Protein AF-A0A2M9QBG5-F1 (afdb_monomer)

Secondary structure (DSSP, 8-state):
-HHHHHHHHHHHHHHHHHHHHHHHHHHHHHHH------PPPHHHHHHHHHHHHTT-S-GGGTTS-TTSPPPHHHHHHHHHHHHHHHHTTTPPP-TT--PPP----SSHHHHHHHHHHHH--

Mean predicted aligned error: 12.96 Å

Nearest PDB structures (foldseek):
  3ubl-assembly1_A  TM=3.115E-01  e=8.973E+00  Leptospira interrogans serovar Lai str. 56601

pLDDT: mean 83.72, std 14.84, range [50.84, 98.06]

Structure (mmCIF, N/CA/C/O backbone):
data_AF-A0A2M9QBG5-F1
#
_entry.id   AF-A0A2M9QBG5-F1
#
loop_
_atom_site.group_PDB
_atom_site.id
_atom_site.type_symbol
_atom_site.label_atom_id
_atom_site.label_alt_id
_atom_site.label_comp_id
_atom_site.label_asym_id
_atom_site.label_entity_id
_atom_site.label_seq_id
_atom_site.pdbx_PDB_ins_code
_atom_site.Cartn_x
_atom_site.Cartn_y
_atom_site.Cartn_z
_atom_site.occupancy
_atom_site.B_iso_or_equiv
_atom_site.auth_seq_id
_atom_site.auth_comp_id
_atom_site.auth_asym_id
_atom_site.auth_atom_id
_atom_site.pdbx_PDB_model_num
ATOM 1 N N . MET A 1 1 ? 67.620 -21.849 -40.230 1.00 57.28 1 MET A N 1
ATOM 2 C CA . MET A 1 1 ? 66.288 -21.452 -40.745 1.00 57.28 1 MET A CA 1
ATOM 3 C C . MET A 1 1 ? 65.145 -22.088 -39.941 1.00 57.28 1 MET A C 1
ATOM 5 O O . MET A 1 1 ? 64.346 -21.352 -39.380 1.00 57.28 1 MET A O 1
ATOM 9 N N . ILE A 1 2 ? 65.148 -23.415 -39.744 1.00 58.78 2 ILE A N 1
ATOM 10 C CA . ILE A 1 2 ? 64.129 -24.190 -38.993 1.00 58.78 2 ILE A CA 1
ATOM 11 C C . ILE A 1 2 ? 63.856 -23.662 -37.566 1.00 58.78 2 ILE A C 1
ATOM 13 O O . ILE A 1 2 ? 62.706 -23.483 -37.185 1.00 58.78 2 ILE A O 1
ATOM 17 N N . LYS A 1 3 ? 64.895 -23.307 -36.793 1.00 57.56 3 LYS A N 1
ATOM 18 C CA . LYS A 1 3 ? 64.734 -22.773 -35.422 1.00 57.56 3 LYS A CA 1
ATOM 19 C C . LYS A 1 3 ? 64.013 -21.414 -35.345 1.00 57.56 3 LYS A C 1
ATOM 21 O O . LYS A 1 3 ? 63.434 -21.111 -34.309 1.00 57.56 3 LYS A O 1
ATOM 26 N N . LYS A 1 4 ? 64.059 -20.586 -36.400 1.00 58.81 4 LYS A N 1
ATOM 27 C CA . LYS A 1 4 ? 63.332 -19.299 -36.448 1.00 58.81 4 LYS A CA 1
ATOM 28 C C . LYS A 1 4 ? 61.857 -19.513 -36.789 1.00 58.81 4 LYS A C 1
ATOM 30 O O . LYS A 1 4 ? 61.009 -18.891 -36.164 1.00 58.81 4 LYS A O 1
ATOM 35 N N . VAL A 1 5 ? 61.570 -20.435 -37.712 1.00 64.00 5 VAL A N 1
ATOM 36 C CA . VAL A 1 5 ? 60.199 -20.822 -38.079 1.00 64.00 5 VAL A CA 1
ATOM 37 C C . VAL A 1 5 ? 59.491 -21.471 -36.889 1.00 64.00 5 VAL A C 1
ATOM 39 O O . VAL A 1 5 ? 58.393 -21.050 -36.558 1.00 64.00 5 VAL A O 1
ATOM 42 N N . LEU A 1 6 ? 60.164 -22.377 -36.167 1.00 66.25 6 LEU A N 1
ATOM 43 C CA . LEU A 1 6 ? 59.607 -23.035 -34.979 1.00 66.25 6 LEU A CA 1
ATOM 44 C C . LEU A 1 6 ? 59.245 -22.040 -33.861 1.00 66.25 6 LEU A C 1
ATOM 46 O O . LEU A 1 6 ? 58.196 -22.155 -33.238 1.00 66.25 6 LEU A O 1
ATOM 50 N N . LYS A 1 7 ? 60.086 -21.021 -33.632 1.00 60.94 7 LYS A N 1
ATOM 51 C CA . LYS A 1 7 ? 59.802 -19.957 -32.653 1.00 60.94 7 LYS A CA 1
ATOM 52 C C . LYS A 1 7 ? 58.622 -19.076 -33.072 1.00 60.94 7 LYS A C 1
ATOM 54 O O . LYS A 1 7 ? 57.829 -18.696 -32.216 1.00 60.94 7 LYS A O 1
ATOM 59 N N . LEU A 1 8 ? 58.490 -18.778 -34.367 1.00 66.12 8 LEU A N 1
ATOM 60 C CA . LEU A 1 8 ? 57.356 -18.014 -34.893 1.00 66.12 8 LEU A CA 1
ATOM 61 C C . LEU A 1 8 ? 56.044 -18.798 -34.766 1.00 66.12 8 LEU A C 1
ATOM 63 O O . LEU A 1 8 ? 55.046 -18.248 -34.309 1.00 66.12 8 LEU A O 1
ATOM 67 N N . THR A 1 9 ? 56.054 -20.085 -35.120 1.00 69.81 9 THR A N 1
ATOM 68 C CA . THR A 1 9 ? 54.863 -20.939 -35.039 1.00 69.81 9 THR A CA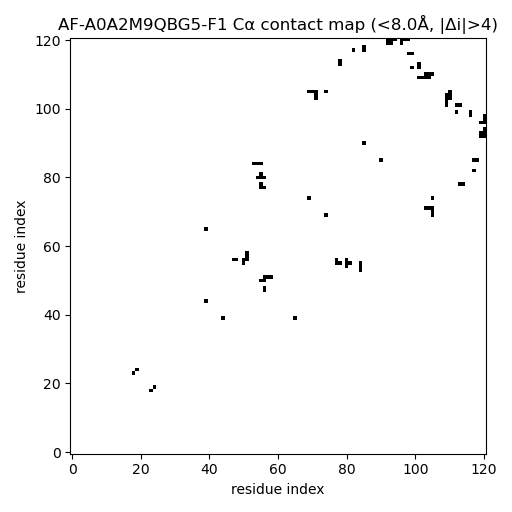 1
ATOM 69 C C . THR A 1 9 ? 54.431 -21.172 -33.595 1.00 69.81 9 THR A C 1
ATOM 71 O O . THR A 1 9 ? 53.241 -21.116 -33.313 1.00 69.81 9 THR A O 1
ATOM 74 N N . SER A 1 10 ? 55.369 -21.361 -32.657 1.00 70.81 10 SER A N 1
ATOM 75 C CA . SER A 1 10 ? 55.037 -21.504 -31.231 1.00 70.81 10 SER A CA 1
ATOM 76 C C . SER A 1 10 ? 54.478 -20.213 -30.627 1.00 70.81 10 SER A C 1
ATOM 78 O O . SER A 1 10 ? 53.548 -20.274 -29.828 1.00 70.81 10 SER A O 1
ATOM 80 N N . GLY A 1 11 ? 54.998 -19.047 -31.028 1.00 75.38 11 GLY A N 1
ATOM 81 C CA . GLY A 1 11 ? 54.463 -17.751 -30.602 1.00 75.38 11 GLY A CA 1
ATOM 82 C C . GLY A 1 11 ? 53.044 -17.502 -31.119 1.00 75.38 11 GLY A C 1
ATOM 83 O O . GLY A 1 11 ? 52.183 -17.067 -30.359 1.00 75.38 11 GLY A O 1
ATOM 84 N N . ALA A 1 12 ? 52.776 -17.847 -32.381 1.00 78.25 12 ALA A N 1
ATOM 85 C CA . ALA A 1 12 ? 51.441 -17.745 -32.966 1.00 78.25 12 ALA A CA 1
ATOM 86 C C . ALA A 1 12 ? 50.435 -18.693 -32.292 1.00 78.25 12 ALA A C 1
ATOM 88 O O . ALA A 1 12 ? 49.311 -18.286 -32.009 1.00 78.25 12 ALA A O 1
ATOM 89 N N . LEU A 1 13 ? 50.848 -19.928 -31.978 1.00 81.19 13 LEU A N 1
ATOM 90 C CA . LEU A 1 13 ? 49.996 -20.905 -31.293 1.00 81.19 13 LEU A CA 1
ATOM 91 C C . LEU A 1 13 ? 49.635 -20.450 -29.871 1.00 81.19 13 LEU A C 1
ATOM 93 O O . LEU A 1 13 ? 48.479 -20.540 -29.468 1.00 81.19 13 LEU A O 1
ATOM 97 N N . LEU A 1 14 ? 50.614 -19.923 -29.128 1.00 78.00 14 LEU A N 1
ATOM 98 C CA . LEU A 1 14 ? 50.399 -19.362 -27.792 1.00 78.00 14 LEU A CA 1
ATOM 99 C C . LEU A 1 14 ? 49.488 -18.131 -27.835 1.00 78.00 14 LEU A C 1
ATOM 101 O O . LEU A 1 14 ? 48.567 -18.031 -27.031 1.00 78.00 14 LEU A O 1
ATOM 105 N N . GLY A 1 15 ? 49.706 -17.227 -28.793 1.00 78.94 15 GLY A N 1
ATOM 106 C CA . GLY A 1 15 ? 48.853 -16.055 -28.989 1.00 78.94 15 GLY A CA 1
ATOM 107 C C . GLY A 1 15 ? 47.409 -16.439 -29.312 1.00 78.94 15 GLY A C 1
ATOM 108 O O . GLY A 1 15 ? 46.488 -15.938 -28.675 1.00 78.94 15 GLY A O 1
ATOM 109 N N . ALA A 1 16 ? 47.204 -17.383 -30.234 1.00 76.88 16 ALA A N 1
ATOM 110 C CA . ALA A 1 16 ? 45.874 -17.886 -30.570 1.00 76.88 16 ALA A CA 1
ATOM 111 C C . ALA A 1 16 ? 45.203 -18.588 -29.378 1.00 76.88 16 ALA A C 1
ATOM 113 O O . ALA A 1 16 ? 44.029 -18.348 -29.111 1.00 76.88 16 ALA A O 1
ATOM 114 N N . SER A 1 17 ? 45.950 -19.398 -28.619 1.00 74.75 17 SER A N 1
ATOM 115 C CA . SER A 1 17 ? 45.433 -20.065 -27.421 1.00 74.75 17 SER A CA 1
ATOM 116 C C . SER A 1 17 ? 45.010 -19.063 -26.349 1.00 74.75 17 SER A C 1
ATOM 118 O O . SER A 1 17 ? 43.947 -19.229 -25.763 1.00 74.75 17 SER A O 1
ATOM 120 N N . LEU A 1 18 ? 45.800 -18.010 -26.113 1.00 72.94 18 LEU A N 1
ATOM 121 C CA . LEU A 1 18 ? 45.445 -16.964 -25.155 1.00 72.94 18 LEU A CA 1
ATOM 122 C C . LEU A 1 18 ? 44.171 -16.236 -25.594 1.00 72.94 18 LEU A C 1
ATOM 124 O O . LEU A 1 18 ? 43.242 -16.141 -24.797 1.00 72.94 18 LEU A O 1
ATOM 128 N N . MET A 1 19 ? 44.077 -15.833 -26.866 1.00 70.00 19 MET A N 1
ATOM 129 C CA . MET A 1 19 ? 42.886 -15.168 -27.414 1.00 70.00 19 MET A CA 1
ATOM 130 C C . MET A 1 19 ? 41.624 -16.041 -27.315 1.00 70.00 19 MET A C 1
ATOM 132 O O . MET A 1 19 ? 40.566 -15.547 -26.929 1.00 70.00 19 MET 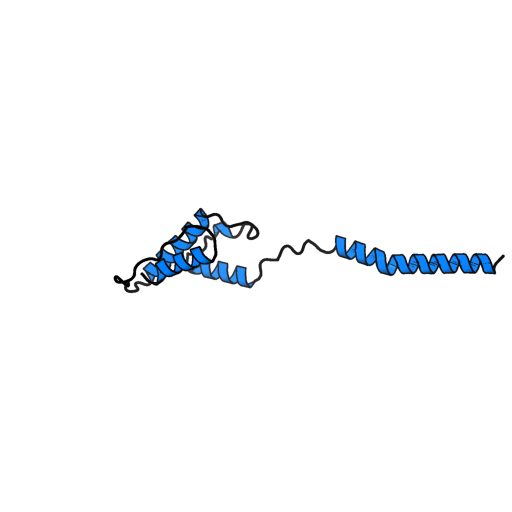A O 1
ATOM 136 N N . LEU A 1 20 ? 41.725 -17.345 -27.597 1.00 70.75 20 LEU A N 1
ATOM 137 C CA . LEU A 1 20 ? 40.603 -18.284 -27.468 1.00 70.75 20 LEU A CA 1
ATOM 138 C C . LEU A 1 20 ? 40.168 -18.491 -26.009 1.00 70.75 20 LEU A C 1
ATOM 140 O O . LEU A 1 20 ? 38.990 -18.720 -25.759 1.00 70.75 20 LEU A O 1
ATOM 144 N N . THR A 1 21 ? 41.092 -18.396 -25.049 1.00 69.94 21 THR A N 1
ATOM 145 C CA . THR A 1 21 ? 40.775 -18.574 -23.620 1.00 69.94 21 THR A CA 1
ATOM 146 C C . THR A 1 21 ? 40.314 -17.304 -22.909 1.00 69.94 21 THR A C 1
ATOM 148 O O . THR A 1 21 ? 39.659 -17.416 -21.879 1.00 69.94 21 THR A O 1
ATOM 151 N N . THR A 1 22 ? 40.639 -16.109 -23.413 1.00 64.81 22 THR A N 1
ATOM 152 C CA . THR A 1 22 ? 40.300 -14.846 -22.732 1.00 64.81 22 THR A CA 1
ATOM 153 C C . THR A 1 22 ? 39.247 -14.026 -23.466 1.00 64.81 22 THR A C 1
ATOM 155 O O . THR A 1 22 ? 38.356 -13.481 -22.824 1.00 64.81 22 THR A O 1
ATOM 158 N N . VAL A 1 23 ? 39.303 -13.955 -24.797 1.00 63.25 23 VAL A N 1
ATOM 159 C CA . VAL A 1 23 ? 38.440 -13.060 -25.585 1.00 63.25 23 VAL A CA 1
ATOM 160 C C . VAL A 1 23 ? 37.116 -13.735 -25.939 1.00 63.25 23 VAL A C 1
ATOM 162 O O . VAL A 1 23 ? 36.060 -13.133 -25.775 1.00 63.25 23 VAL A O 1
ATOM 165 N N . VAL A 1 24 ? 37.142 -15.004 -26.362 1.00 61.72 24 VAL A N 1
ATOM 166 C CA . VAL A 1 24 ? 35.916 -15.738 -26.738 1.00 61.72 24 VAL A CA 1
ATOM 167 C C . VAL A 1 24 ? 34.938 -15.896 -25.565 1.00 61.72 24 VAL A C 1
ATOM 169 O O . VAL A 1 24 ? 33.751 -15.640 -25.776 1.00 61.72 24 VAL A O 1
ATOM 172 N N . PRO A 1 25 ? 35.379 -16.240 -24.335 1.00 60.75 25 PRO A N 1
ATOM 173 C CA . PRO A 1 25 ? 34.475 -16.318 -23.190 1.00 60.75 25 PRO A CA 1
ATOM 174 C C . PRO A 1 25 ? 33.925 -14.953 -22.771 1.00 60.75 25 PRO A C 1
ATOM 176 O O . PRO A 1 25 ? 32.799 -14.883 -22.294 1.00 60.75 25 PRO A O 1
ATOM 179 N N . MET A 1 26 ? 34.689 -13.872 -22.966 1.00 58.09 26 MET A N 1
ATOM 180 C CA . MET A 1 26 ? 34.248 -12.517 -22.627 1.00 58.09 26 MET A CA 1
ATOM 181 C C . MET A 1 26 ? 33.146 -12.028 -23.575 1.00 58.09 26 MET A C 1
ATOM 183 O O . MET A 1 26 ? 32.127 -11.535 -23.106 1.00 58.09 26 MET A O 1
ATOM 187 N N . ILE A 1 27 ? 33.295 -12.259 -24.884 1.00 61.50 27 ILE A N 1
ATOM 188 C CA . ILE A 1 27 ? 32.265 -11.925 -25.883 1.00 61.50 27 ILE A CA 1
ATOM 189 C C . ILE A 1 27 ? 31.006 -12.785 -25.675 1.00 61.50 27 ILE A C 1
ATOM 191 O O . ILE A 1 27 ? 29.898 -12.260 -25.675 1.00 61.50 27 ILE A O 1
ATOM 195 N N . HIS A 1 28 ? 31.159 -14.088 -25.406 1.00 58.69 28 HIS A N 1
ATOM 196 C CA . HIS A 1 28 ? 30.012 -14.953 -25.095 1.00 58.69 28 HIS A CA 1
ATOM 197 C C . HIS A 1 28 ? 29.300 -14.546 -23.797 1.00 58.69 28 HIS A C 1
ATOM 199 O O . HIS A 1 28 ? 28.081 -14.643 -23.729 1.00 58.69 28 HIS A O 1
ATOM 205 N N . ALA A 1 29 ? 30.014 -14.070 -22.772 1.00 57.22 29 ALA A N 1
ATOM 206 C CA . ALA A 1 29 ? 29.392 -13.599 -21.534 1.00 57.22 29 ALA A CA 1
ATOM 207 C C . ALA A 1 29 ? 28.582 -12.302 -21.732 1.00 57.22 29 ALA A C 1
ATOM 209 O O . ALA A 1 29 ? 27.522 -12.150 -21.118 1.00 57.22 29 ALA A O 1
ATOM 210 N N . GLU A 1 30 ? 29.049 -11.399 -22.601 1.00 59.56 30 GLU A N 1
ATOM 211 C CA . GLU A 1 30 ? 28.311 -10.187 -22.983 1.00 59.56 30 GLU A CA 1
ATOM 212 C C . GLU A 1 30 ? 27.093 -10.495 -23.873 1.00 59.56 30 GLU A C 1
ATOM 214 O O . GLU A 1 30 ? 26.064 -9.841 -23.731 1.00 59.56 30 GLU A O 1
ATOM 219 N N . GLU A 1 31 ? 27.160 -11.518 -24.733 1.00 59.34 31 GLU A N 1
ATOM 220 C CA . GLU A 1 31 ? 26.048 -11.918 -25.614 1.00 59.34 31 GLU A CA 1
ATOM 221 C C . GLU A 1 31 ? 25.015 -12.849 -24.942 1.00 59.34 31 GLU A C 1
ATOM 223 O O . GLU A 1 31 ? 23.840 -12.829 -25.310 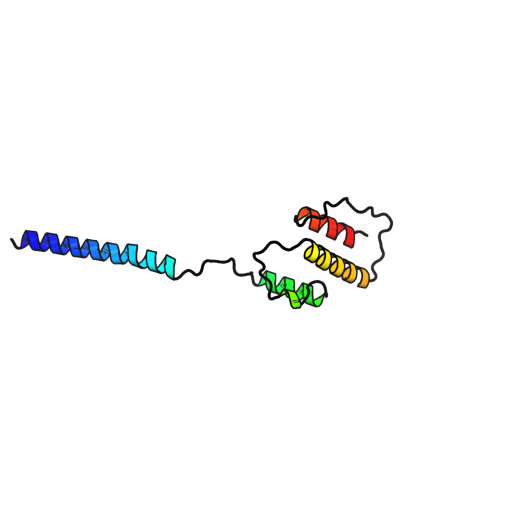1.00 59.34 31 GLU A O 1
ATOM 228 N N . GLN A 1 32 ? 25.413 -13.669 -23.960 1.00 53.09 32 GLN A N 1
ATOM 229 C CA . GLN A 1 32 ? 24.537 -14.664 -23.311 1.00 53.09 32 GLN A CA 1
ATOM 230 C C . GLN A 1 32 ? 23.854 -14.179 -22.033 1.00 53.09 32 GLN A C 1
ATOM 232 O O . GLN A 1 32 ? 23.026 -14.900 -21.470 1.00 53.09 32 GLN A O 1
ATOM 237 N N . SER A 1 33 ? 24.164 -12.975 -21.573 1.00 50.84 33 SER A N 1
ATOM 238 C CA . SER A 1 33 ? 23.438 -12.375 -20.466 1.00 50.84 33 SER A CA 1
ATOM 239 C C . SER A 1 33 ? 22.326 -11.513 -21.063 1.00 50.84 33 SER A C 1
ATOM 241 O O . SER A 1 33 ? 22.617 -10.390 -21.479 1.00 50.84 33 SER A O 1
ATOM 243 N N . PRO A 1 34 ? 21.044 -11.950 -21.102 1.00 57.31 34 PRO A N 1
ATOM 244 C CA . PRO A 1 34 ? 19.984 -10.948 -21.096 1.00 57.31 34 PRO A CA 1
ATOM 245 C C . PRO A 1 34 ? 20.324 -9.978 -19.958 1.00 57.31 34 PRO A C 1
ATOM 247 O O . PRO A 1 34 ? 20.830 -10.444 -18.924 1.00 57.31 34 PRO A O 1
ATOM 250 N N . PRO A 1 35 ? 20.130 -8.654 -20.121 1.00 55.09 35 PRO A N 1
ATOM 251 C CA . PRO A 1 35 ? 20.305 -7.757 -18.993 1.00 55.09 35 PRO A CA 1
ATOM 252 C C . PRO A 1 35 ? 19.563 -8.400 -17.828 1.00 55.09 35 PRO A C 1
ATOM 254 O O . PRO A 1 35 ? 18.427 -8.852 -17.998 1.00 55.09 35 PRO A O 1
ATOM 257 N N . LEU A 1 36 ? 20.226 -8.528 -16.678 1.00 56.53 36 LEU A N 1
ATOM 258 C CA . LEU A 1 36 ? 19.559 -8.852 -15.427 1.00 56.53 36 LEU A CA 1
ATOM 259 C C . LEU A 1 36 ? 18.646 -7.658 -15.109 1.00 56.53 36 LEU A C 1
ATOM 261 O O . LEU A 1 36 ? 18.891 -6.900 -14.175 1.00 56.53 36 LEU A O 1
ATOM 265 N N . SER A 1 37 ? 17.608 -7.442 -15.923 1.00 52.72 37 SER A N 1
ATOM 266 C CA . SER A 1 37 ? 16.373 -6.822 -15.493 1.00 52.72 37 SER A CA 1
ATOM 267 C C . SER A 1 37 ? 16.054 -7.550 -14.199 1.00 52.72 37 SER A C 1
ATOM 269 O O . SER A 1 37 ? 16.003 -8.785 -14.235 1.00 52.72 37 SER A O 1
ATOM 271 N N . PRO A 1 38 ? 15.978 -6.862 -13.050 1.00 53.72 38 PRO A N 1
ATOM 272 C CA . PRO A 1 38 ? 15.707 -7.538 -11.799 1.00 53.72 38 PRO A CA 1
ATOM 273 C C . PRO A 1 38 ? 14.386 -8.274 -11.983 1.00 53.72 38 PRO A C 1
ATOM 275 O O . PRO A 1 38 ? 13.322 -7.665 -12.014 1.00 53.72 38 PRO A O 1
ATOM 278 N N . SER A 1 39 ? 14.466 -9.591 -12.182 1.00 63.38 39 SER A N 1
ATOM 279 C CA . SER A 1 39 ? 13.290 -10.425 -12.329 1.00 63.38 39 SER A CA 1
ATOM 280 C C . SER A 1 39 ? 12.473 -10.193 -11.073 1.00 63.38 39 SER A C 1
ATOM 282 O O . SER A 1 39 ? 13.010 -10.319 -9.965 1.00 63.38 39 SER A O 1
ATOM 284 N N . ILE A 1 40 ? 11.213 -9.805 -11.238 1.00 68.25 40 ILE A N 1
ATOM 285 C CA . ILE A 1 40 ? 10.290 -9.626 -10.124 1.00 68.25 40 ILE A CA 1
ATOM 286 C C . ILE A 1 40 ? 10.382 -10.883 -9.258 1.00 68.25 40 ILE A C 1
ATOM 288 O O . ILE A 1 40 ? 10.131 -11.989 -9.730 1.00 68.25 40 ILE A O 1
ATOM 292 N N . SER A 1 41 ? 10.834 -10.734 -8.010 1.00 79.81 41 SER A N 1
ATOM 293 C CA . SER A 1 41 ? 11.018 -11.897 -7.140 1.00 79.81 41 SER A CA 1
ATOM 294 C C . SER A 1 41 ? 9.676 -12.601 -6.926 1.00 79.81 41 SER A C 1
ATOM 296 O O . SER A 1 41 ? 8.651 -11.925 -6.829 1.00 79.81 41 SER A O 1
ATOM 298 N N . ASN A 1 42 ? 9.677 -13.923 -6.745 1.00 81.94 42 ASN A N 1
ATOM 299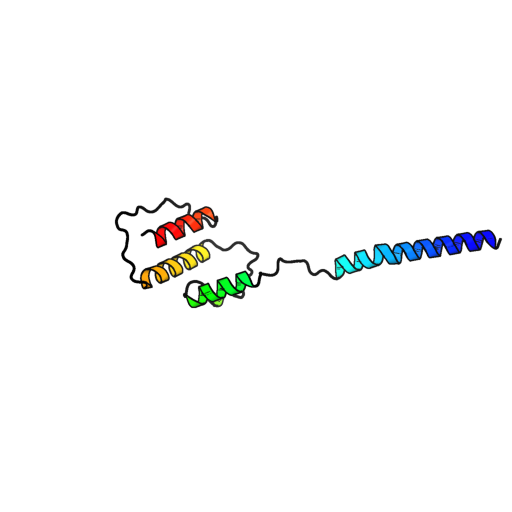 C CA . ASN A 1 42 ? 8.452 -14.683 -6.453 1.00 81.94 42 ASN A CA 1
ATOM 300 C C . ASN A 1 42 ? 7.653 -14.097 -5.270 1.00 81.94 42 ASN A C 1
ATOM 302 O O . ASN A 1 42 ? 6.429 -14.089 -5.298 1.00 81.94 42 ASN A O 1
ATOM 306 N N . ARG A 1 43 ? 8.333 -13.496 -4.282 1.00 81.75 43 ARG A N 1
ATOM 307 C CA . ARG A 1 43 ? 7.699 -12.795 -3.151 1.00 81.75 43 ARG A CA 1
ATOM 308 C C . ARG A 1 43 ? 6.819 -11.615 -3.576 1.00 81.75 43 ARG A C 1
ATOM 310 O O . ARG A 1 43 ? 5.821 -11.329 -2.920 1.00 81.75 43 ARG A O 1
ATOM 317 N N . VAL A 1 44 ? 7.190 -10.895 -4.634 1.00 84.31 44 VAL A N 1
ATOM 318 C CA . VAL A 1 44 ? 6.359 -9.798 -5.152 1.00 84.31 44 VAL A CA 1
ATOM 319 C C . VAL A 1 44 ? 5.074 -10.382 -5.719 1.00 84.31 44 VAL A C 1
ATOM 321 O O . VAL A 1 44 ? 4.008 -9.921 -5.340 1.00 84.31 44 VAL A O 1
ATOM 324 N N . ILE A 1 45 ? 5.164 -11.449 -6.518 1.00 86.06 45 ILE A N 1
ATOM 325 C CA . ILE A 1 45 ? 3.990 -12.137 -7.075 1.00 86.06 45 ILE A CA 1
ATOM 326 C C . ILE A 1 45 ? 3.063 -12.614 -5.948 1.00 86.06 45 ILE A C 1
ATOM 328 O O . ILE A 1 45 ? 1.875 -12.310 -5.968 1.00 86.06 45 ILE A O 1
ATOM 332 N N . GLU A 1 46 ? 3.606 -13.271 -4.919 1.00 90.31 46 GLU A N 1
ATOM 333 C CA . GLU A 1 46 ? 2.839 -13.697 -3.736 1.00 90.31 46 GLU A CA 1
ATOM 334 C C . GLU A 1 46 ? 2.136 -12.520 -3.036 1.00 90.31 46 GLU A C 1
ATOM 336 O O . GLU A 1 46 ? 0.984 -12.635 -2.621 1.00 90.31 46 GLU A O 1
ATOM 341 N N . THR A 1 47 ? 2.804 -11.366 -2.943 1.00 91.69 47 THR A N 1
ATOM 342 C CA . THR A 1 47 ? 2.240 -10.154 -2.328 1.00 91.69 47 THR A CA 1
ATOM 343 C C . THR A 1 47 ? 1.088 -9.582 -3.157 1.00 91.69 47 THR A C 1
ATOM 345 O O . THR A 1 47 ? 0.082 -9.157 -2.591 1.00 91.69 47 THR A O 1
ATOM 348 N N . LEU A 1 48 ? 1.213 -9.580 -4.488 1.00 91.94 48 LEU A N 1
ATOM 349 C CA . LEU A 1 48 ? 0.162 -9.115 -5.398 1.00 91.94 48 LEU A CA 1
ATOM 350 C C . LEU A 1 48 ? -1.077 -10.009 -5.318 1.00 91.94 48 LEU A C 1
ATOM 352 O O . LEU A 1 48 ? -2.182 -9.493 -5.170 1.00 91.94 48 LEU A O 1
ATOM 356 N N . VAL A 1 49 ? -0.879 -11.331 -5.312 1.00 93.75 49 VAL A N 1
ATOM 357 C CA . VAL A 1 49 ? -1.963 -12.318 -5.179 1.00 93.75 49 VAL A CA 1
ATOM 358 C C . VAL A 1 49 ? -2.713 -12.144 -3.858 1.00 93.75 49 VAL A C 1
ATOM 360 O O . VAL A 1 49 ? -3.944 -12.157 -3.829 1.00 93.75 49 VAL A O 1
ATOM 363 N N . GLU A 1 50 ? -2.000 -11.935 -2.751 1.00 95.44 50 GLU A N 1
ATOM 364 C CA . GLU A 1 50 ? -2.645 -11.681 -1.459 1.00 95.44 50 GLU A CA 1
ATOM 365 C C . GLU A 1 50 ? -3.396 -10.334 -1.462 1.00 95.44 50 GLU A C 1
ATOM 367 O O . GLU A 1 50 ? -4.517 -10.237 -0.957 1.00 95.44 50 GLU A O 1
ATOM 372 N N . GLY A 1 51 ? -2.827 -9.301 -2.093 1.00 96.12 51 GLY A N 1
ATOM 373 C CA . GLY A 1 51 ? -3.495 -8.017 -2.307 1.00 96.12 51 GLY A CA 1
ATOM 374 C C . GLY A 1 51 ? -4.790 -8.150 -3.115 1.00 96.12 51 GLY A C 1
ATOM 375 O O . GLY A 1 51 ? -5.811 -7.574 -2.739 1.00 96.12 51 GLY A O 1
ATOM 376 N N . GLU A 1 52 ? -4.779 -8.935 -4.189 1.00 96.50 52 GLU A N 1
ATOM 377 C CA . GLU A 1 52 ? -5.951 -9.227 -5.020 1.00 96.50 52 GLU A CA 1
ATOM 378 C C . GLU A 1 52 ? -7.035 -9.953 -4.219 1.00 96.50 52 GLU A C 1
ATOM 380 O O . GLU A 1 52 ? -8.195 -9.541 -4.220 1.00 96.50 52 GLU A O 1
ATOM 385 N N . LYS A 1 53 ? -6.656 -10.987 -3.460 1.00 96.25 53 LYS A N 1
ATOM 386 C CA . LYS A 1 53 ? -7.571 -11.764 -2.611 1.00 96.25 53 LYS A CA 1
ATOM 387 C C . LYS A 1 53 ? -8.314 -10.896 -1.594 1.00 96.25 53 LYS A C 1
ATOM 389 O O . LYS A 1 53 ? -9.470 -11.173 -1.269 1.00 96.25 53 LYS A O 1
ATOM 394 N N . TYR A 1 54 ? -7.675 -9.842 -1.087 1.00 95.88 54 TYR A N 1
ATOM 395 C CA . TYR A 1 54 ? -8.321 -8.876 -0.195 1.00 95.88 54 TYR A CA 1
ATOM 396 C C . TYR A 1 54 ? -9.064 -7.747 -0.916 1.00 95.88 54 TYR A C 1
ATOM 398 O O . TYR A 1 54 ? -9.671 -6.911 -0.244 1.00 95.88 54 TYR A O 1
ATOM 406 N N . GLY A 1 55 ? -9.061 -7.729 -2.250 1.00 96.12 55 GLY A N 1
ATOM 407 C CA . GLY A 1 55 ? -9.675 -6.685 -3.067 1.00 96.12 55 GLY A CA 1
ATOM 408 C C . GLY A 1 55 ? -8.906 -5.364 -3.045 1.00 96.12 55 GLY A C 1
ATOM 409 O O . GLY A 1 55 ? -9.513 -4.318 -3.259 1.00 96.12 55 GLY A O 1
ATOM 410 N N . ILE A 1 56 ? -7.605 -5.402 -2.737 1.00 97.31 56 ILE A N 1
ATOM 411 C CA . ILE A 1 56 ? -6.713 -4.236 -2.665 1.00 97.31 56 ILE A CA 1
ATOM 412 C C . ILE A 1 56 ? -5.968 -4.028 -3.985 1.00 97.31 56 ILE A C 1
ATOM 414 O O . ILE A 1 56 ? -5.799 -2.888 -4.401 1.00 97.31 56 ILE A O 1
ATOM 418 N N . TYR A 1 57 ? -5.527 -5.104 -4.640 1.00 96.50 57 TYR A N 1
ATOM 419 C CA . TYR A 1 57 ? -4.788 -5.026 -5.901 1.00 96.50 57 TYR A CA 1
ATOM 420 C C . TYR A 1 57 ? -5.693 -5.374 -7.099 1.00 96.50 57 TYR A C 1
ATOM 422 O O . TYR A 1 57 ? -6.240 -6.480 -7.127 1.00 96.50 57 TYR A O 1
ATOM 430 N N . PRO A 1 58 ? -5.885 -4.470 -8.080 1.00 95.31 58 PRO A N 1
ATOM 431 C CA . PRO A 1 58 ? -6.700 -4.752 -9.262 1.00 95.31 58 PRO A CA 1
ATOM 432 C C . PRO A 1 58 ? -6.079 -5.810 -10.185 1.00 95.31 58 PRO A C 1
ATOM 434 O O . PRO A 1 58 ? -4.913 -5.718 -10.560 1.00 95.31 58 PRO A O 1
ATOM 437 N N . THR A 1 59 ? -6.883 -6.771 -10.646 1.00 91.00 59 THR A N 1
ATOM 438 C CA . THR A 1 59 ? -6.436 -7.822 -11.583 1.00 91.00 59 THR A CA 1
ATOM 439 C C . THR A 1 59 ? -5.985 -7.283 -12.938 1.00 91.00 59 THR A C 1
ATOM 441 O O . THR A 1 59 ? -5.174 -7.900 -13.619 1.00 91.00 59 THR A O 1
ATOM 444 N N . THR A 1 60 ? -6.470 -6.108 -13.336 1.00 92.38 60 THR A N 1
ATOM 445 C CA . THR A 1 60 ? -6.070 -5.453 -14.586 1.00 92.38 60 THR A CA 1
ATOM 446 C C . THR A 1 60 ? -4.644 -4.902 -14.552 1.00 92.38 60 THR A C 1
ATOM 448 O O . THR A 1 60 ? -4.149 -4.473 -15.589 1.00 92.38 60 THR A O 1
ATOM 451 N N . TRP A 1 61 ? -3.982 -4.887 -13.389 1.00 93.00 61 TRP A N 1
ATOM 452 C CA . TRP A 1 61 ? -2.641 -4.316 -13.233 1.00 93.00 61 TRP A CA 1
ATOM 453 C C . TRP A 1 61 ? -1.508 -5.347 -13.349 1.00 93.00 61 TRP A C 1
ATOM 455 O O . TRP A 1 61 ? -0.344 -4.956 -13.352 1.00 93.00 61 TRP A O 1
ATOM 465 N N . TYR A 1 62 ? -1.807 -6.647 -13.480 1.00 88.19 62 TYR A N 1
ATOM 466 C CA . TYR A 1 62 ? -0.769 -7.688 -13.585 1.00 88.19 62 TYR A CA 1
ATOM 467 C C . TYR A 1 62 ? 0.106 -7.572 -14.838 1.00 88.19 62 TYR A C 1
ATOM 469 O O . TYR A 1 62 ? 1.256 -8.006 -14.812 1.00 88.19 62 TYR A O 1
ATOM 477 N N . ASP A 1 63 ? -0.412 -6.962 -15.905 1.00 85.12 63 ASP A N 1
ATOM 478 C CA . ASP A 1 63 ? 0.317 -6.762 -17.163 1.00 85.12 63 ASP A CA 1
ATOM 479 C C . ASP A 1 63 ? 1.194 -5.495 -17.154 1.00 85.12 63 ASP A C 1
ATOM 481 O O . ASP A 1 63 ? 1.783 -5.118 -18.170 1.00 85.12 63 ASP A O 1
ATOM 485 N N . GLU A 1 64 ? 1.271 -4.791 -16.022 1.00 85.94 64 GLU A N 1
ATOM 486 C CA . GLU A 1 64 ? 2.018 -3.545 -15.921 1.00 85.94 64 GLU A CA 1
ATOM 487 C C . GLU A 1 64 ? 3.514 -3.743 -15.679 1.00 85.94 64 GLU A C 1
ATOM 489 O O . GLU A 1 64 ? 3.980 -4.707 -15.074 1.00 85.94 64 GLU A O 1
ATOM 494 N N . ASP A 1 65 ? 4.292 -2.759 -16.128 1.00 85.25 65 ASP A N 1
ATOM 495 C CA . ASP A 1 65 ? 5.735 -2.751 -15.932 1.00 85.25 65 ASP A CA 1
ATOM 496 C C . ASP A 1 65 ? 6.106 -2.246 -14.529 1.00 85.25 65 ASP A C 1
ATOM 498 O O . ASP A 1 65 ? 6.169 -1.040 -14.276 1.00 85.25 65 ASP A O 1
ATOM 502 N N . PHE A 1 66 ? 6.405 -3.185 -13.630 1.00 83.44 66 PHE A N 1
ATOM 503 C CA . PHE A 1 66 ? 6.810 -2.926 -12.242 1.00 83.44 66 PHE A CA 1
ATOM 504 C C . PHE A 1 66 ? 8.171 -2.230 -12.086 1.00 83.44 66 PHE A C 1
ATOM 506 O O . PHE A 1 66 ? 8.538 -1.858 -10.971 1.00 83.44 66 PHE A O 1
ATOM 513 N N . HIS A 1 67 ? 8.931 -2.039 -13.169 1.00 83.06 67 HIS A N 1
ATOM 514 C CA . HIS A 1 67 ? 10.170 -1.258 -13.133 1.00 83.06 67 HIS A CA 1
ATOM 515 C C . HIS A 1 67 ? 9.911 0.249 -13.217 1.00 83.06 67 HIS A C 1
ATOM 517 O O . HIS A 1 67 ? 10.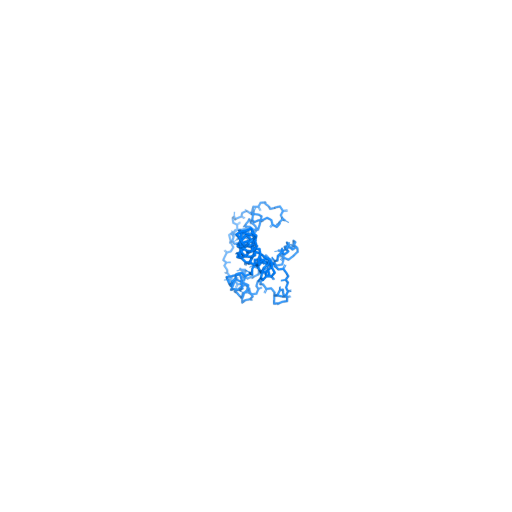822 1.044 -12.978 1.00 83.06 67 HIS A O 1
ATOM 523 N N . LYS A 1 68 ? 8.686 0.655 -13.566 1.00 88.25 68 LYS A N 1
ATOM 524 C CA . LYS A 1 68 ? 8.293 2.061 -13.637 1.00 88.25 68 LYS A CA 1
ATOM 525 C C . LYS A 1 68 ? 7.806 2.557 -12.287 1.00 88.25 68 LYS A C 1
ATOM 527 O O . LYS A 1 68 ? 7.255 1.817 -11.475 1.00 88.25 68 LYS A O 1
ATOM 532 N N . GLU A 1 69 ? 7.989 3.853 -12.068 1.00 89.44 69 GLU A N 1
ATOM 533 C CA . GLU A 1 69 ? 7.404 4.520 -10.916 1.00 89.44 69 GLU A CA 1
ATOM 534 C C . GLU A 1 69 ? 5.873 4.409 -10.972 1.00 89.44 69 GLU A C 1
ATOM 536 O O . GLU A 1 69 ? 5.243 4.711 -11.990 1.00 89.44 69 GLU A O 1
ATOM 541 N N . ILE A 1 70 ? 5.273 3.966 -9.867 1.00 92.31 70 ILE A N 1
ATOM 542 C CA . ILE A 1 70 ? 3.820 3.932 -9.723 1.00 92.31 70 ILE A CA 1
ATOM 543 C C . ILE A 1 70 ? 3.269 5.361 -9.747 1.00 92.31 70 ILE A C 1
ATOM 545 O O . ILE A 1 70 ? 3.835 6.266 -9.134 1.00 92.31 70 ILE A O 1
ATOM 549 N N . SER A 1 71 ? 2.146 5.585 -10.429 1.00 94.00 71 SER A N 1
ATOM 550 C CA . SER A 1 71 ? 1.512 6.904 -10.441 1.00 94.00 71 SER A CA 1
ATOM 551 C C . SER A 1 71 ? 0.834 7.213 -9.103 1.00 94.00 71 SER A C 1
ATOM 553 O O . SER A 1 71 ? 0.374 6.324 -8.384 1.00 94.00 71 SER A O 1
ATOM 555 N N . THR A 1 72 ? 0.728 8.496 -8.757 1.00 94.12 72 THR A N 1
ATOM 556 C CA . THR A 1 72 ? 0.037 8.931 -7.532 1.00 94.12 72 THR A CA 1
ATOM 557 C C . THR A 1 72 ? -1.425 8.485 -7.496 1.00 94.12 72 THR A C 1
ATOM 559 O O . THR A 1 72 ? -1.932 8.143 -6.430 1.00 94.12 72 THR A O 1
ATOM 562 N N . ASP A 1 73 ? -2.106 8.439 -8.642 1.00 94.62 73 ASP A N 1
ATOM 563 C CA . ASP A 1 73 ? -3.507 8.011 -8.701 1.00 94.62 73 ASP A CA 1
ATOM 564 C C . ASP A 1 73 ? -3.670 6.523 -8.399 1.00 94.62 73 ASP A C 1
ATOM 566 O O . ASP A 1 73 ? -4.563 6.153 -7.640 1.00 94.62 73 ASP A O 1
ATOM 570 N N . LYS A 1 74 ? -2.738 5.683 -8.857 1.00 94.81 74 LYS A N 1
ATOM 571 C CA . LYS A 1 74 ? -2.715 4.267 -8.479 1.00 94.81 74 LYS A CA 1
ATOM 572 C C . LYS A 1 74 ? -2.455 4.071 -6.993 1.00 94.81 74 LYS A C 1
ATOM 574 O O . LYS A 1 74 ? -3.114 3.261 -6.351 1.00 94.81 74 LYS A O 1
ATOM 579 N N . VAL A 1 75 ? -1.548 4.854 -6.407 1.00 96.12 75 VAL A N 1
ATOM 580 C CA . VAL A 1 75 ? -1.325 4.826 -4.953 1.00 96.12 75 VAL A CA 1
ATOM 581 C C . VAL A 1 75 ? -2.589 5.243 -4.192 1.00 96.12 75 VAL A C 1
ATOM 583 O O . VAL A 1 75 ? -2.926 4.623 -3.184 1.00 96.12 75 VAL A O 1
ATOM 586 N N . LYS A 1 76 ? -3.317 6.269 -4.659 1.00 96.12 76 LYS A N 1
ATOM 587 C CA . LYS A 1 76 ? -4.613 6.653 -4.068 1.00 96.12 76 LYS A CA 1
ATOM 588 C C . LYS A 1 76 ? -5.632 5.517 -4.159 1.00 96.12 76 LYS A C 1
ATOM 590 O O . LYS A 1 76 ? -6.320 5.275 -3.174 1.00 96.12 76 LYS A O 1
ATOM 595 N N . GLU A 1 77 ? -5.708 4.824 -5.292 1.00 97.19 77 GLU A N 1
ATOM 596 C CA . GLU A 1 77 ? -6.615 3.688 -5.477 1.00 97.19 77 GLU A CA 1
ATOM 597 C C . GLU A 1 77 ? -6.293 2.536 -4.517 1.00 97.19 77 GLU A C 1
ATOM 599 O O . GLU A 1 77 ? -7.177 2.101 -3.779 1.00 97.19 77 GLU A O 1
ATOM 604 N N . LEU A 1 78 ? -5.025 2.120 -4.422 1.00 97.19 78 LEU A N 1
ATOM 605 C CA . LEU A 1 78 ? -4.593 1.084 -3.473 1.00 97.19 78 LEU A CA 1
ATOM 606 C C . LEU A 1 78 ? -4.951 1.443 -2.022 1.00 97.19 78 LEU A C 1
ATOM 608 O O . LEU A 1 78 ? -5.414 0.594 -1.258 1.00 97.19 78 LEU A O 1
ATOM 612 N N . LEU A 1 79 ? -4.766 2.707 -1.631 1.00 97.56 79 LEU A N 1
ATOM 613 C CA . LEU A 1 79 ? -5.098 3.176 -0.284 1.00 97.56 79 LEU A CA 1
ATOM 614 C C . LEU A 1 79 ? -6.606 3.228 -0.036 1.00 97.56 79 LEU A C 1
ATOM 616 O O . LEU A 1 79 ? -7.042 2.827 1.039 1.00 97.56 79 LEU A O 1
ATOM 620 N N . ALA A 1 80 ? -7.405 3.650 -1.017 1.00 97.81 80 ALA A N 1
ATOM 621 C CA . ALA A 1 80 ? -8.862 3.652 -0.905 1.00 97.81 80 ALA A CA 1
ATOM 622 C C . ALA A 1 80 ? -9.427 2.227 -0.790 1.00 97.81 80 ALA A C 1
ATOM 624 O O . ALA A 1 80 ? -10.313 1.965 0.025 1.00 97.81 80 ALA A O 1
ATOM 625 N N . LEU A 1 81 ? -8.888 1.281 -1.565 1.00 98.06 81 LEU A N 1
ATOM 626 C CA . LEU A 1 81 ? -9.260 -0.131 -1.469 1.00 98.06 81 LEU A CA 1
ATOM 627 C C . LEU A 1 81 ? -8.829 -0.739 -0.127 1.00 98.06 81 LEU A C 1
ATOM 629 O O . LEU A 1 81 ? -9.588 -1.495 0.481 1.00 98.06 81 LEU A O 1
ATOM 633 N N . THR A 1 82 ? -7.660 -0.346 0.383 1.00 97.38 82 THR A N 1
ATOM 634 C CA . THR A 1 82 ? -7.201 -0.725 1.727 1.00 97.38 82 THR A CA 1
ATOM 635 C C . THR A 1 82 ? -8.140 -0.187 2.809 1.00 97.38 82 THR A C 1
ATOM 637 O O . THR A 1 82 ? -8.587 -0.953 3.659 1.00 97.38 82 THR A O 1
ATOM 640 N N . GLU A 1 83 ? -8.499 1.099 2.766 1.00 96.50 83 GLU A N 1
ATOM 641 C CA . GLU A 1 83 ? -9.440 1.718 3.710 1.00 96.50 83 GLU A CA 1
ATOM 642 C C . GLU A 1 83 ? -10.800 1.012 3.681 1.00 96.50 83 GLU A C 1
ATOM 644 O O . GLU A 1 83 ? -11.318 0.620 4.727 1.00 96.50 83 GLU A O 1
ATOM 649 N N . LYS A 1 84 ? -11.328 0.728 2.484 1.00 96.50 84 LYS A N 1
ATOM 650 C CA . LYS A 1 84 ? -12.558 -0.055 2.308 1.00 96.50 84 LYS A CA 1
ATOM 651 C C . LYS A 1 84 ? -12.448 -1.444 2.940 1.00 96.50 84 LYS A C 1
ATOM 653 O O . LYS A 1 84 ? -13.391 -1.899 3.591 1.00 96.50 84 LYS A O 1
ATOM 658 N N . LYS A 1 85 ? -11.313 -2.130 2.762 1.00 95.69 85 LYS A N 1
ATOM 659 C CA . LYS A 1 85 ? -11.089 -3.452 3.353 1.00 95.69 85 LYS A CA 1
ATOM 660 C C . LYS A 1 85 ? -11.048 -3.382 4.877 1.00 95.69 85 LYS A C 1
ATOM 662 O O . LYS A 1 85 ? -11.709 -4.197 5.516 1.00 95.69 85 LYS A O 1
ATOM 667 N N . ILE A 1 86 ? -10.333 -2.422 5.456 1.00 95.31 86 ILE A N 1
ATOM 668 C CA . ILE A 1 86 ? -10.268 -2.237 6.912 1.00 95.31 86 ILE A CA 1
ATOM 669 C C . ILE A 1 86 ? -11.651 -1.904 7.481 1.00 95.31 86 ILE A C 1
ATOM 671 O O . ILE A 1 86 ? -12.080 -2.551 8.434 1.00 95.31 86 ILE A O 1
ATOM 675 N N . ALA A 1 87 ? -12.401 -0.999 6.848 1.00 93.69 87 ALA A N 1
ATOM 676 C CA . ALA A 1 87 ? -13.766 -0.667 7.259 1.00 93.69 87 ALA A CA 1
ATOM 677 C C . ALA A 1 87 ? -14.702 -1.892 7.242 1.00 93.69 87 ALA A C 1
ATOM 679 O O . ALA A 1 87 ? -15.538 -2.053 8.130 1.00 93.69 87 ALA A O 1
ATOM 680 N N . SER A 1 88 ? -14.525 -2.812 6.282 1.00 95.25 88 SER A N 1
ATOM 681 C CA . SER A 1 88 ? -15.321 -4.049 6.201 1.00 95.25 88 SER A CA 1
ATOM 682 C C . SER A 1 88 ? -15.126 -5.008 7.383 1.00 95.25 88 SER A C 1
ATOM 684 O O . SER A 1 88 ? -15.935 -5.914 7.566 1.00 95.25 88 SER A O 1
ATOM 686 N N . LEU A 1 89 ? -14.074 -4.820 8.188 1.00 94.56 89 LEU A N 1
ATOM 687 C CA . LEU A 1 89 ? -13.811 -5.639 9.373 1.00 94.56 89 LEU A CA 1
ATOM 688 C C . LEU A 1 89 ? -14.703 -5.259 10.567 1.00 94.56 89 LEU A C 1
ATOM 690 O O . LEU A 1 89 ? -14.723 -5.995 11.550 1.00 94.56 89 LEU A O 1
ATOM 694 N N . GLY A 1 90 ? -15.425 -4.132 10.502 1.00 93.81 90 GLY A N 1
ATOM 695 C CA . GLY A 1 90 ? -16.325 -3.693 11.575 1.00 93.81 90 GLY A CA 1
ATOM 696 C C . GLY A 1 90 ? -15.607 -3.358 12.887 1.00 93.81 90 GLY A C 1
ATOM 697 O O . GLY A 1 90 ? -16.197 -3.480 13.960 1.00 93.81 90 GLY A O 1
ATOM 698 N N . LEU A 1 91 ? -14.327 -2.982 12.811 1.00 93.38 91 LEU A N 1
ATOM 699 C CA . LEU A 1 91 ? -13.538 -2.567 13.968 1.00 93.38 91 LEU A CA 1
ATOM 700 C C . LEU A 1 91 ? -14.047 -1.222 14.500 1.00 93.38 91 LEU A C 1
ATOM 702 O O . LEU A 1 91 ? -14.510 -0.374 13.740 1.00 93.38 91 LEU A O 1
ATOM 706 N N . ALA A 1 92 ? -13.965 -1.031 15.816 1.00 93.81 92 ALA A N 1
ATOM 707 C CA . ALA A 1 92 ? -14.355 0.228 16.435 1.00 93.81 92 ALA A CA 1
ATOM 708 C C . ALA A 1 92 ? -13.330 1.325 16.117 1.00 93.81 92 ALA A C 1
ATOM 710 O O . ALA A 1 92 ? -12.146 1.158 16.398 1.00 93.81 92 ALA A O 1
ATOM 711 N N . GLU A 1 93 ? -13.814 2.452 15.598 1.00 91.56 93 GLU A N 1
ATOM 712 C CA . GLU A 1 93 ? -12.997 3.637 15.332 1.00 91.56 93 GLU A CA 1
ATOM 713 C C . GLU A 1 93 ? -12.489 4.283 16.631 1.00 91.56 93 GLU A C 1
ATOM 715 O O . GLU A 1 93 ? -13.242 4.546 17.583 1.00 91.56 93 GLU A O 1
ATOM 720 N N . ASN A 1 94 ? -11.201 4.600 16.652 1.00 94.69 94 ASN A N 1
ATOM 721 C CA . ASN A 1 94 ? -10.571 5.458 17.636 1.00 94.69 94 ASN A CA 1
ATOM 722 C C . ASN A 1 94 ? -10.865 6.946 17.375 1.00 94.69 94 ASN A C 1
ATOM 724 O O . ASN A 1 94 ? -10.044 7.711 16.867 1.00 94.69 94 ASN A O 1
ATOM 728 N N . LYS A 1 95 ? -12.001 7.411 17.898 1.00 93.62 95 LYS A N 1
ATOM 729 C CA . LYS A 1 95 ? -12.438 8.821 17.828 1.00 93.62 95 LYS A CA 1
ATOM 730 C C . LYS A 1 95 ? -11.465 9.846 18.431 1.00 93.62 95 LYS A C 1
ATOM 732 O O . LYS A 1 95 ? -11.623 11.041 18.195 1.00 93.62 95 LYS A O 1
ATOM 737 N N . ASN A 1 96 ? -10.492 9.409 19.232 1.00 95.88 96 ASN A N 1
ATOM 738 C CA . ASN A 1 96 ? -9.480 10.291 19.822 1.00 95.88 96 ASN A CA 1
ATOM 739 C C . ASN A 1 96 ? -8.254 10.467 18.918 1.00 95.88 96 ASN A C 1
ATOM 741 O O . ASN A 1 96 ? -7.407 11.323 19.189 1.00 95.88 96 ASN A O 1
ATOM 745 N N . TYR A 1 97 ? -8.133 9.650 17.872 1.00 95.81 97 TYR A N 1
ATOM 746 C CA . TYR A 1 97 ? -7.033 9.732 16.937 1.00 95.81 97 TYR A CA 1
ATOM 747 C C . TYR A 1 97 ? -7.103 11.016 16.111 1.00 95.81 97 TYR A C 1
ATOM 749 O O . TYR A 1 97 ? -8.157 11.434 15.632 1.00 95.81 97 TYR A O 1
ATOM 757 N N . LYS A 1 98 ? -5.942 11.642 15.924 1.00 96.00 98 LYS A N 1
ATOM 758 C CA . LYS A 1 98 ? -5.771 12.797 15.047 1.00 96.00 98 LYS A CA 1
ATOM 759 C C . LYS A 1 98 ? -4.858 12.381 13.899 1.00 96.00 98 LYS A C 1
ATOM 761 O O . LYS A 1 98 ? -3.703 12.050 14.175 1.00 96.00 98 LYS A O 1
ATOM 766 N N . PRO A 1 99 ? -5.345 12.403 12.647 1.00 94.19 99 PRO A N 1
ATOM 767 C CA . PRO A 1 99 ? -4.527 12.058 11.496 1.00 94.19 99 PRO A CA 1
ATOM 768 C C . PRO A 1 99 ? -3.241 12.880 11.437 1.00 94.19 99 PRO A C 1
ATOM 770 O O . PRO A 1 99 ? -3.257 14.097 11.645 1.00 94.19 99 PRO A O 1
ATOM 773 N N . VAL A 1 100 ? -2.130 12.213 11.133 1.00 94.44 100 VAL A N 1
ATOM 774 C CA . VAL A 1 100 ? -0.860 12.886 10.862 1.00 94.44 100 VAL A CA 1
ATOM 775 C C . VAL A 1 100 ? -0.929 13.593 9.512 1.00 94.44 100 VAL A C 1
ATOM 777 O O . VAL A 1 100 ? -1.587 13.121 8.579 1.00 94.44 100 VAL A O 1
ATOM 780 N N . ASN A 1 101 ? -0.250 14.736 9.406 1.00 95.31 101 ASN A N 1
ATOM 781 C CA . ASN A 1 101 ? -0.167 15.472 8.151 1.00 95.31 101 ASN A CA 1
ATOM 782 C C . ASN A 1 101 ? 0.684 14.696 7.132 1.00 95.31 101 ASN A C 1
ATOM 784 O O . ASN A 1 101 ? 1.750 14.188 7.478 1.00 95.31 101 ASN A O 1
ATOM 788 N N . VAL A 1 102 ? 0.221 14.636 5.885 1.00 95.19 102 VAL A N 1
ATOM 789 C CA . VAL A 1 102 ? 0.845 13.879 4.791 1.00 95.19 102 VAL A CA 1
ATOM 790 C C . VAL A 1 102 ? 1.061 14.785 3.585 1.00 95.19 102 VAL A C 1
ATOM 792 O O . VAL A 1 102 ? 0.291 15.712 3.335 1.00 95.19 102 VAL A O 1
ATOM 795 N N . LYS A 1 103 ? 2.127 14.521 2.834 1.00 93.81 103 LYS A N 1
ATOM 796 C CA . LYS A 1 103 ? 2.499 15.258 1.622 1.00 93.81 103 LYS A CA 1
ATOM 797 C C . LYS A 1 103 ? 1.723 14.785 0.394 1.00 93.81 103 LYS A C 1
ATOM 799 O O . LYS A 1 103 ? 1.643 15.532 -0.576 1.00 93.81 103 LYS A O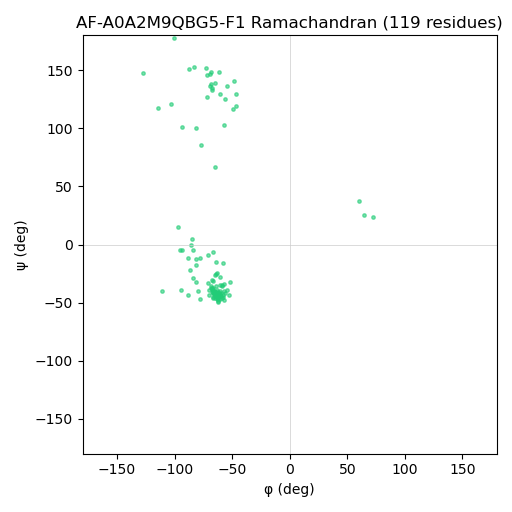 1
ATOM 804 N N . ASN A 1 104 ? 1.117 13.597 0.457 1.00 91.38 104 ASN A N 1
ATOM 805 C CA . ASN A 1 104 ? 0.450 12.930 -0.664 1.00 91.38 104 ASN A CA 1
ATOM 806 C C . ASN A 1 104 ? 1.402 12.645 -1.834 1.00 91.38 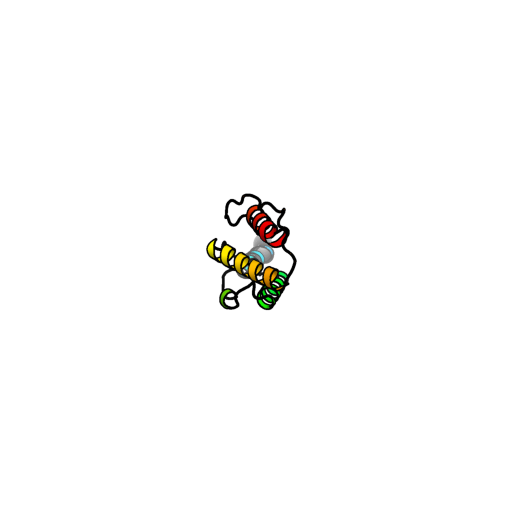104 ASN A C 1
ATOM 808 O O . ASN A 1 104 ? 1.014 12.749 -2.998 1.00 91.38 104 ASN A O 1
ATOM 812 N N . ASP A 1 105 ? 2.640 12.282 -1.510 1.00 92.44 105 ASP A N 1
ATOM 813 C CA . ASP A 1 105 ? 3.633 11.827 -2.476 1.00 92.44 105 ASP A CA 1
ATOM 814 C C . ASP A 1 105 ? 3.745 10.290 -2.456 1.00 92.44 105 ASP A C 1
ATOM 816 O O . ASP A 1 105 ? 3.054 9.595 -1.704 1.00 92.44 105 ASP A O 1
ATOM 820 N N . ASN A 1 106 ? 4.583 9.741 -3.336 1.00 94.19 106 ASN A N 1
ATOM 821 C CA . ASN A 1 106 ? 4.784 8.295 -3.455 1.00 94.19 106 ASN A CA 1
ATOM 822 C C . ASN A 1 106 ? 6.014 7.811 -2.674 1.00 94.19 106 ASN A C 1
ATOM 824 O O . ASN A 1 106 ? 6.489 6.690 -2.873 1.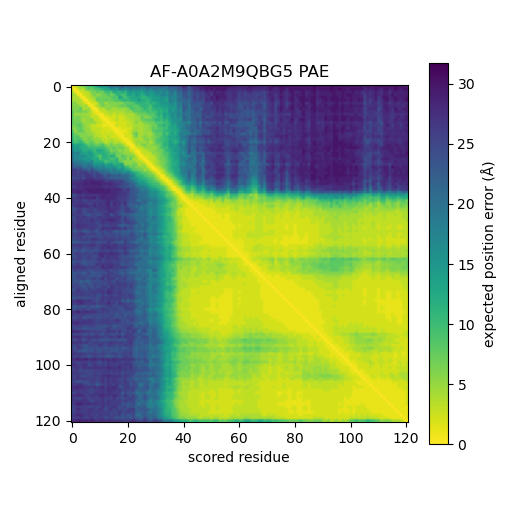00 94.19 106 ASN A O 1
ATOM 828 N N . THR A 1 107 ? 6.554 8.636 -1.771 1.00 95.12 107 THR A N 1
ATOM 829 C CA . THR A 1 107 ? 7.660 8.204 -0.921 1.00 95.12 107 THR A CA 1
ATOM 830 C C . THR A 1 107 ? 7.175 7.154 0.070 1.00 95.12 107 THR A C 1
ATOM 832 O O . THR A 1 107 ? 6.044 7.178 0.558 1.00 95.12 107 THR A O 1
ATOM 835 N N . ARG A 1 108 ? 8.065 6.226 0.434 1.00 94.38 108 ARG A N 1
ATOM 836 C CA . ARG A 1 108 ? 7.754 5.186 1.428 1.00 94.38 108 ARG A CA 1
ATOM 837 C C . ARG A 1 108 ? 7.262 5.779 2.749 1.00 94.38 108 ARG A C 1
ATOM 839 O O . ARG A 1 108 ? 6.352 5.228 3.356 1.00 94.38 108 ARG A O 1
ATOM 846 N N . GLY A 1 109 ? 7.859 6.892 3.180 1.00 96.38 109 GLY A N 1
ATOM 847 C CA . GLY A 1 109 ? 7.468 7.577 4.411 1.00 96.38 109 GLY A CA 1
ATOM 848 C C . GLY A 1 109 ? 6.030 8.083 4.352 1.00 96.38 109 GLY A C 1
ATOM 849 O O . GLY A 1 109 ? 5.261 7.834 5.277 1.00 96.38 109 GLY A O 1
ATOM 850 N N . ASP A 1 110 ? 5.644 8.726 3.250 1.00 96.44 110 ASP A N 1
ATOM 851 C CA . ASP A 1 110 ? 4.283 9.234 3.078 1.00 96.44 110 ASP A CA 1
ATOM 852 C C . ASP A 1 110 ? 3.249 8.109 2.981 1.00 96.44 110 ASP A C 1
ATOM 854 O O . ASP A 1 110 ? 2.218 8.163 3.649 1.00 96.44 110 ASP A O 1
ATOM 858 N N . ILE A 1 111 ? 3.559 7.030 2.252 1.00 97.00 111 ILE A N 1
ATOM 859 C CA . ILE A 1 111 ? 2.700 5.839 2.173 1.00 97.00 111 ILE A CA 1
ATOM 860 C C . ILE A 1 111 ? 2.469 5.236 3.566 1.00 97.00 111 ILE A C 1
ATOM 862 O O . ILE A 1 111 ? 1.329 4.946 3.925 1.00 97.00 111 ILE A O 1
ATOM 866 N N . VAL A 1 112 ? 3.520 5.087 4.381 1.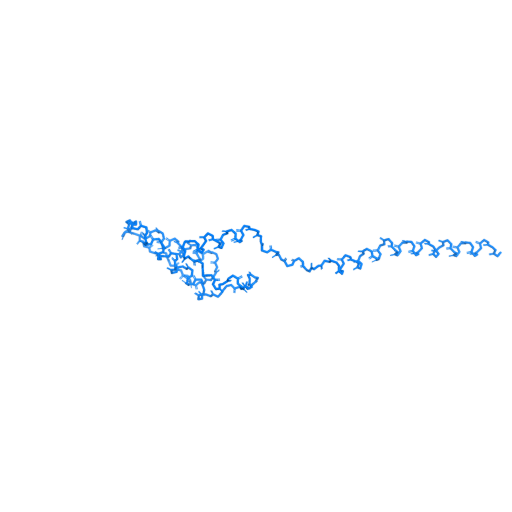00 97.12 112 VAL A N 1
ATOM 867 C CA . VAL A 1 112 ? 3.397 4.555 5.750 1.00 97.12 112 VAL A CA 1
ATOM 868 C C . VAL A 1 112 ? 2.536 5.465 6.627 1.00 97.12 112 VAL A C 1
ATOM 870 O O . VAL A 1 112 ? 1.672 4.969 7.346 1.00 97.12 112 VAL A O 1
ATOM 873 N N . MET A 1 113 ? 2.711 6.788 6.550 1.00 97.31 113 MET A N 1
ATOM 874 C CA . MET A 1 113 ? 1.874 7.735 7.299 1.00 97.31 113 MET A CA 1
ATOM 875 C C . MET A 1 113 ? 0.403 7.671 6.868 1.00 97.31 113 MET A C 1
ATOM 877 O O . MET A 1 113 ? -0.493 7.714 7.710 1.00 97.31 113 MET A O 1
ATOM 881 N N . ARG A 1 114 ? 0.138 7.513 5.567 1.00 97.31 114 ARG A N 1
ATOM 882 C CA . ARG A 1 114 ? -1.220 7.360 5.025 1.00 97.31 114 ARG A CA 1
ATOM 883 C C . ARG A 1 114 ? -1.867 6.048 5.470 1.00 97.31 114 ARG A C 1
ATOM 885 O O . ARG A 1 114 ? -3.025 6.065 5.871 1.00 97.31 114 ARG A O 1
ATOM 892 N N . LEU A 1 115 ? -1.122 4.941 5.487 1.00 97.00 115 LEU A N 1
ATOM 893 C CA . LEU A 1 115 ? -1.591 3.667 6.046 1.00 97.00 115 LEU A CA 1
ATOM 894 C C . LEU A 1 115 ? -1.860 3.766 7.552 1.00 97.00 115 LEU A C 1
ATOM 896 O O . LEU A 1 115 ? -2.875 3.265 8.029 1.00 97.00 115 LEU A O 1
ATOM 900 N N . TYR A 1 116 ? -0.996 4.456 8.299 1.00 96.50 116 TYR A N 1
ATOM 901 C CA . TYR A 1 116 ? -1.209 4.691 9.726 1.00 96.50 116 TYR A CA 1
ATOM 902 C C . TYR A 1 116 ? -2.493 5.489 9.979 1.00 96.50 116 TYR A C 1
ATOM 904 O O . TYR A 1 116 ? -3.284 5.113 10.838 1.00 96.50 116 TYR A O 1
ATOM 912 N N . ASN A 1 117 ? -2.758 6.517 9.167 1.00 95.94 117 ASN A N 1
ATOM 913 C CA . ASN A 1 117 ? -4.009 7.271 9.217 1.00 95.94 117 ASN A CA 1
ATOM 914 C C . ASN A 1 117 ? -5.256 6.417 8.934 1.00 95.94 117 ASN A C 1
ATOM 916 O O . ASN A 1 117 ? -6.326 6.780 9.405 1.00 95.94 117 ASN A O 1
ATOM 920 N N . ILE A 1 118 ? -5.145 5.329 8.165 1.00 95.56 118 ILE A N 1
ATOM 921 C CA . ILE A 1 118 ? -6.259 4.403 7.901 1.00 95.56 118 ILE A CA 1
ATOM 922 C C . ILE A 1 118 ? -6.488 3.480 9.103 1.00 95.56 118 ILE A C 1
ATOM 924 O O . ILE A 1 118 ? -7.622 3.293 9.524 1.00 95.56 118 ILE A O 1
ATOM 928 N N . VAL A 1 119 ? -5.420 2.897 9.655 1.00 94.81 119 VAL A N 1
ATOM 929 C CA . VAL A 1 119 ? -5.523 1.849 10.688 1.00 94.81 119 VAL A CA 1
ATOM 930 C C . VAL A 1 119 ? -5.751 2.415 12.089 1.00 94.81 119 VAL A C 1
ATOM 932 O O . VAL A 1 119 ? -6.388 1.767 12.910 1.00 94.81 119 VAL A O 1
ATOM 935 N N . ALA A 1 120 ? -5.211 3.597 12.388 1.00 94.06 120 ALA A N 1
ATOM 936 C CA . ALA A 1 120 ? -5.282 4.185 13.725 1.00 94.06 120 ALA A CA 1
ATOM 937 C C . ALA A 1 120 ? -6.580 4.963 14.001 1.00 94.06 120 ALA A C 1
ATOM 939 O O . ALA A 1 120 ? -6.741 5.458 15.120 1.00 94.06 120 ALA A O 1
ATOM 940 N N . ARG A 1 121 ? -7.440 5.107 12.984 1.00 85.31 121 ARG A N 1
ATOM 941 C CA . ARG A 1 121 ? -8.730 5.800 13.053 1.00 85.31 121 ARG A CA 1
ATOM 942 C C . ARG A 1 121 ? -9.760 5.093 13.907 1.00 85.31 121 ARG A C 1
ATOM 944 O O . ARG A 1 121 ? -9.636 3.887 14.200 1.00 85.31 121 ARG A O 1
#

Foldseek 3Di:
DVVVVVVVVVVVVVVVVVCVVPVVVVVCVVVVDPPPPVPPDVVNVVVLVVCVVLVLHDPVCPPDDPVDDDDLVNLVSSLVSVLVSLVVVVDDAPPVDDQDDAPSDPDPVRSVSSVCSSNND

Radius of gyration: 29.49 Å; Cα contacts (8 Å, |Δi|>4): 55; chains: 1; bounding box: 83×40×61 Å

Solvent-accessible surface area (backbone atoms only — not comparable to full-atom values): 7324 Å² total; per-residue (Å²): 113,68,73,61,53,52,52,51,52,52,50,52,52,52,50,51,51,50,45,58,68,54,50,52,56,51,54,47,53,65,71,69,48,70,77,80,64,80,69,81,51,69,67,55,56,55,51,49,53,54,31,35,75,63,60,35,38,65,81,86,55,75,86,54,73,83,89,52,86,80,52,68,66,56,55,51,49,39,50,51,30,44,45,53,44,55,60,72,68,70,69,82,67,39,86,85,55,74,75,74,92,72,85,83,55,87,46,70,68,39,48,51,52,53,51,46,47,56,71,56,54

Organism: NCBI:txid582475

Sequence (121 aa):
MIKKVLKLTSGALLGASLMLTTVVPMIHAEEQSPPLSPSISNRVIETLVEGEKYGIYPTTWYDEDFHKEISTDKVKELLALTEKKIASLGLAENKNYKPVNVKNDNTRGDIVMRLYNIVAR